Protein AF-A0A820IM67-F1 (afdb_monomer_lite)

Foldseek 3Di:
DDPDLCVDPVSVVVLLVCLLCVNPLVVVLVVQVVVDPNVVSVVVSCCSNPVSVVVVVVVVVVVVVVVVVVVVVVVVVVVVVVVVVVVVVVVVVD

InterPro domains:
  IPR005821 Ion transport domain [PF00520] (6-73)

Radius of gyration: 25.77 Å; chains: 1; bounding box: 53×21×79 Å

Sequence (94 aa):
MCENPWHHFPTSLIIAMRLTLVDNWNLIGPELEEKGSPSISRWFLTIIVFVGNRIVTNVLVGLMIESVSSVNDDYIKEKRQKKNLRNQKKREEL

Structure (mmCIF, N/CA/C/O backbone):
data_AF-A0A820IM67-F1
#
_entry.id   AF-A0A820IM67-F1
#
loop_
_atom_site.group_PDB
_atom_site.id
_atom_site.type_symbol
_atom_site.label_atom_id
_atom_site.label_alt_id
_atom_site.label_comp_id
_atom_site.label_asym_id
_atom_site.label_entity_id
_atom_site.label_seq_id
_atom_site.pdbx_PDB_ins_code
_atom_site.Cartn_x
_atom_site.Cartn_y
_atom_site.Cartn_z
_atom_site.occupancy
_atom_site.B_iso_or_equiv
_atom_site.auth_seq_id
_atom_site.auth_comp_id
_atom_site.auth_asym_id
_atom_site.auth_atom_id
_atom_site.pdbx_PDB_model_num
ATOM 1 N N . MET A 1 1 ? 3.721 10.808 -32.153 1.00 40.06 1 MET A N 1
ATOM 2 C CA . MET A 1 1 ? 4.865 10.706 -31.227 1.00 40.06 1 MET A CA 1
ATOM 3 C C . MET A 1 1 ? 4.279 10.671 -29.829 1.00 40.06 1 MET A C 1
ATOM 5 O O . MET A 1 1 ? 3.786 11.694 -29.383 1.00 40.06 1 MET A O 1
ATOM 9 N N . CYS A 1 2 ? 4.185 9.498 -29.205 1.00 53.97 2 CYS A N 1
ATOM 10 C CA . CYS A 1 2 ? 3.700 9.407 -27.828 1.00 53.97 2 CYS A CA 1
ATOM 11 C C . CYS A 1 2 ? 4.873 9.740 -26.906 1.00 53.97 2 CYS A C 1
ATOM 13 O O . CYS A 1 2 ? 5.902 9.068 -26.961 1.00 53.97 2 CYS A O 1
ATOM 15 N N . GLU A 1 3 ? 4.750 10.814 -26.131 1.00 62.47 3 GLU A N 1
ATOM 16 C CA . GLU A 1 3 ? 5.758 11.216 -25.152 1.00 62.47 3 GLU A CA 1
ATOM 17 C C . GLU A 1 3 ? 5.971 10.097 -24.126 1.00 62.47 3 GLU A C 1
ATOM 19 O O . GLU A 1 3 ? 5.023 9.427 -23.714 1.00 62.47 3 GLU A O 1
ATOM 24 N N . ASN A 1 4 ? 7.225 9.861 -23.731 1.00 67.31 4 ASN A N 1
ATOM 25 C CA . ASN A 1 4 ? 7.545 8.804 -22.776 1.00 67.31 4 ASN A CA 1
ATOM 26 C C . ASN A 1 4 ? 6.906 9.170 -21.419 1.00 67.31 4 ASN A C 1
ATOM 28 O O . ASN A 1 4 ? 7.277 10.203 -20.850 1.00 67.31 4 ASN A O 1
ATOM 32 N N . PRO A 1 5 ? 5.988 8.354 -20.870 1.00 70.06 5 PRO A N 1
ATOM 33 C CA . PRO A 1 5 ? 5.241 8.695 -19.655 1.00 70.06 5 PRO A CA 1
ATOM 34 C C . PRO A 1 5 ? 6.146 8.918 -18.433 1.00 70.06 5 PRO A C 1
ATOM 36 O O . PRO A 1 5 ? 5.758 9.600 -17.493 1.00 70.06 5 PRO A O 1
ATOM 39 N N . TRP A 1 6 ? 7.377 8.411 -18.484 1.00 74.94 6 TRP A N 1
ATOM 40 C CA . TRP A 1 6 ? 8.415 8.555 -17.465 1.00 74.94 6 TRP A CA 1
ATOM 41 C C . TRP A 1 6 ? 9.042 9.956 -17.367 1.00 74.94 6 TRP A C 1
ATOM 43 O O . TRP A 1 6 ? 9.669 10.269 -16.355 1.00 74.94 6 TRP A O 1
ATOM 53 N N . HIS A 1 7 ? 8.897 10.804 -18.392 1.00 80.00 7 HIS A N 1
ATOM 54 C CA . HIS A 1 7 ? 9.457 12.164 -18.385 1.00 80.00 7 HIS A CA 1
ATOM 55 C C . HIS A 1 7 ? 8.539 13.193 -17.718 1.00 80.00 7 HIS A C 1
ATOM 57 O O . HIS A 1 7 ? 8.992 14.282 -17.368 1.00 80.00 7 HIS A O 1
ATOM 63 N N . HIS A 1 8 ? 7.272 12.844 -17.493 1.00 87.12 8 HIS A N 1
ATOM 64 C CA . HIS A 1 8 ? 6.298 13.717 -16.851 1.00 87.12 8 HIS A CA 1
ATOM 65 C C . HIS A 1 8 ? 6.159 13.349 -15.382 1.00 87.12 8 HIS A C 1
ATOM 67 O O . HIS A 1 8 ? 5.652 12.279 -15.055 1.00 87.12 8 HIS A O 1
ATOM 73 N N . PHE A 1 9 ? 6.570 14.253 -14.488 1.00 87.25 9 PHE A N 1
ATOM 74 C CA . PHE A 1 9 ? 6.537 14.016 -13.040 1.00 87.25 9 PHE A CA 1
ATOM 75 C C . PHE A 1 9 ? 5.184 13.481 -12.523 1.00 87.25 9 PHE A C 1
ATOM 77 O O . PHE A 1 9 ? 5.204 12.480 -11.803 1.00 87.25 9 PHE A O 1
ATOM 84 N N . PRO A 1 10 ? 4.015 14.047 -12.897 1.00 89.88 10 PRO A N 1
ATOM 85 C CA . PRO A 1 10 ? 2.729 13.534 -12.421 1.00 89.88 10 PRO A CA 1
ATOM 86 C C . PRO A 1 10 ? 2.473 12.088 -12.858 1.00 89.88 10 PRO A C 1
ATOM 88 O O . PRO A 1 10 ? 2.031 11.262 -12.064 1.00 89.88 10 PRO A O 1
ATOM 91 N N . THR A 1 11 ? 2.799 11.761 -14.106 1.00 88.44 11 THR A N 1
ATOM 92 C CA . THR A 1 11 ? 2.623 10.417 -14.660 1.00 88.44 11 THR A CA 1
ATOM 93 C C . THR A 1 11 ? 3.568 9.421 -13.992 1.00 88.44 11 THR A C 1
ATOM 95 O O . THR A 1 11 ? 3.134 8.345 -13.584 1.00 88.44 11 THR A O 1
ATOM 98 N N . SER A 1 12 ? 4.830 9.801 -13.782 1.00 88.06 12 SER A N 1
ATOM 99 C CA . SER A 1 12 ? 5.813 8.996 -13.052 1.00 88.06 12 SER A CA 1
ATOM 100 C C . SER A 1 12 ? 5.399 8.749 -11.601 1.00 88.06 12 SER A C 1
ATOM 102 O O . SER A 1 12 ? 5.589 7.646 -11.093 1.00 88.06 12 SER A O 1
ATOM 104 N N . LEU A 1 13 ? 4.782 9.735 -10.942 1.00 90.12 13 LEU A N 1
ATOM 105 C CA . LEU A 1 13 ? 4.244 9.577 -9.592 1.00 90.12 13 LEU A CA 1
ATOM 106 C C . LEU A 1 13 ? 3.085 8.572 -9.559 1.00 90.12 13 LEU A C 1
ATOM 108 O O . LEU A 1 13 ? 3.054 7.705 -8.687 1.00 90.12 13 LEU A O 1
ATOM 112 N N . ILE A 1 14 ? 2.162 8.647 -10.523 1.00 90.25 14 ILE A N 1
ATOM 113 C CA . ILE A 1 14 ? 1.056 7.686 -10.646 1.00 90.25 14 ILE A CA 1
ATOM 114 C C . ILE A 1 14 ? 1.605 6.280 -10.891 1.00 90.25 14 ILE A C 1
ATOM 116 O O . ILE A 1 14 ? 1.178 5.334 -10.236 1.00 90.25 14 ILE A O 1
ATOM 120 N N . ILE A 1 15 ? 2.576 6.129 -11.793 1.00 88.88 15 ILE A N 1
ATOM 121 C CA . ILE A 1 15 ? 3.211 4.835 -12.066 1.00 88.88 15 ILE A CA 1
ATOM 122 C C . ILE A 1 15 ? 3.898 4.295 -10.805 1.00 88.88 15 ILE A C 1
ATOM 124 O O . ILE A 1 15 ? 3.707 3.129 -10.465 1.00 88.88 15 ILE A O 1
ATOM 128 N N . ALA A 1 16 ? 4.626 5.135 -10.066 1.00 87.81 16 ALA A N 1
ATOM 129 C CA . ALA A 1 16 ? 5.247 4.744 -8.804 1.00 87.81 16 ALA A CA 1
ATOM 130 C C . ALA A 1 16 ? 4.206 4.285 -7.770 1.00 87.81 16 ALA A C 1
ATOM 132 O O . ALA A 1 16 ? 4.404 3.252 -7.137 1.00 87.81 16 ALA A O 1
ATOM 133 N N . MET A 1 17 ? 3.076 4.990 -7.640 1.00 88.50 17 MET A N 1
ATOM 134 C CA . MET A 1 17 ? 1.973 4.568 -6.767 1.00 88.50 17 MET A CA 1
ATOM 135 C C . MET A 1 17 ? 1.358 3.236 -7.202 1.00 88.50 17 MET A C 1
ATOM 137 O O . MET A 1 17 ? 1.095 2.378 -6.366 1.00 88.50 17 MET A O 1
ATOM 141 N N . ARG A 1 18 ? 1.148 3.023 -8.504 1.00 90.06 18 ARG A N 1
ATOM 142 C CA . ARG A 1 18 ? 0.630 1.744 -9.011 1.00 90.06 18 ARG A CA 1
ATOM 143 C C . ARG A 1 18 ? 1.584 0.598 -8.691 1.00 90.06 18 ARG A C 1
ATOM 145 O O . ARG A 1 18 ? 1.146 -0.441 -8.211 1.00 90.06 18 ARG A O 1
ATOM 152 N N . LEU A 1 19 ? 2.889 0.810 -8.859 1.00 90.81 19 LEU A N 1
ATOM 153 C CA . LEU A 1 19 ? 3.907 -0.185 -8.525 1.00 90.81 19 LEU A CA 1
ATOM 154 C C . LEU A 1 19 ? 3.961 -0.499 -7.022 1.00 90.81 19 LEU A C 1
ATOM 156 O O . LEU A 1 19 ? 4.045 -1.671 -6.659 1.00 90.81 19 LEU A O 1
ATOM 160 N N . THR A 1 20 ? 3.868 0.503 -6.141 1.00 90.56 20 THR A N 1
ATOM 161 C CA . THR A 1 20 ? 3.867 0.268 -4.683 1.00 90.56 20 THR A CA 1
ATOM 162 C C . THR A 1 20 ? 2.585 -0.407 -4.199 1.00 90.56 20 THR A C 1
ATOM 164 O O . THR A 1 20 ? 2.627 -1.228 -3.283 1.00 90.56 20 THR A O 1
ATOM 167 N N . LEU A 1 21 ? 1.451 -0.127 -4.839 1.00 90.44 21 LEU A N 1
ATOM 168 C CA . LEU A 1 21 ? 0.178 -0.801 -4.575 1.00 90.44 21 LEU A CA 1
ATOM 169 C C . LEU A 1 21 ? 0.051 -2.156 -5.285 1.00 90.44 21 LEU A C 1
ATOM 171 O O . LEU A 1 21 ? -0.940 -2.850 -5.081 1.00 90.44 21 LEU A O 1
ATOM 175 N N . VAL A 1 22 ? 1.058 -2.562 -6.070 1.00 90.00 22 VAL A N 1
ATOM 176 C CA . VAL A 1 22 ? 1.064 -3.818 -6.846 1.00 90.00 22 VAL A CA 1
ATOM 177 C C . VAL A 1 22 ? -0.106 -3.861 -7.845 1.00 90.00 22 VAL A C 1
ATOM 179 O O . VAL A 1 22 ? -0.584 -4.921 -8.241 1.00 90.00 22 VAL A O 1
ATOM 182 N N . ASP A 1 23 ? -0.556 -2.691 -8.298 1.00 89.75 23 ASP A N 1
ATOM 183 C CA . ASP A 1 23 ? -1.599 -2.539 -9.305 1.00 89.75 23 ASP A CA 1
ATOM 184 C C . ASP A 1 23 ? -0.998 -2.643 -10.710 1.00 89.75 23 ASP A C 1
ATOM 186 O O . ASP A 1 23 ? -0.205 -1.794 -11.121 1.00 89.75 23 ASP A O 1
ATOM 190 N N . ASN A 1 24 ? -1.395 -3.676 -11.462 1.00 87.00 24 ASN A N 1
ATOM 191 C CA . ASN A 1 24 ? -1.012 -3.873 -12.868 1.00 87.00 24 ASN A CA 1
ATOM 192 C C . ASN A 1 24 ? 0.510 -3.786 -13.135 1.00 87.00 24 ASN A C 1
ATOM 194 O O . ASN A 1 24 ? 0.952 -3.439 -14.233 1.00 87.00 24 ASN A O 1
ATOM 198 N N . TRP A 1 25 ? 1.331 -4.108 -12.133 1.00 85.31 25 TRP A N 1
ATOM 199 C CA . TRP A 1 25 ? 2.792 -3.987 -12.192 1.00 85.31 25 TRP A CA 1
ATOM 200 C C . TRP A 1 25 ? 3.422 -4.872 -13.281 1.00 85.31 25 TRP A C 1
ATOM 202 O O . TRP A 1 25 ? 4.444 -4.522 -13.870 1.00 85.31 25 TRP A O 1
ATOM 212 N N . ASN A 1 26 ? 2.782 -6.001 -13.586 1.00 84.00 26 ASN A N 1
ATOM 213 C CA . ASN A 1 26 ? 3.184 -6.954 -14.615 1.00 84.00 26 ASN A CA 1
ATOM 214 C C . ASN A 1 26 ? 3.075 -6.392 -16.040 1.00 84.00 26 ASN A C 1
ATOM 216 O O . ASN A 1 26 ? 3.738 -6.908 -16.932 1.00 84.00 26 ASN A O 1
ATOM 220 N N . LEU A 1 27 ? 2.263 -5.352 -16.261 1.00 86.12 27 LEU A N 1
ATOM 221 C CA . LEU A 1 27 ? 2.167 -4.669 -17.556 1.00 86.12 27 LEU A CA 1
ATOM 222 C C . LEU A 1 27 ? 3.305 -3.660 -17.753 1.00 86.12 27 LEU A C 1
ATOM 224 O O . LEU A 1 27 ? 3.740 -3.430 -18.875 1.00 86.12 27 LEU A O 1
ATOM 228 N N . ILE A 1 28 ? 3.807 -3.089 -16.656 1.00 84.38 28 ILE A N 1
ATOM 229 C CA . ILE A 1 28 ? 4.878 -2.084 -16.663 1.00 84.38 28 ILE A CA 1
ATOM 230 C C . ILE A 1 28 ? 6.247 -2.751 -16.855 1.00 84.38 28 ILE A C 1
ATOM 232 O O . ILE A 1 28 ? 7.147 -2.165 -17.452 1.00 84.38 28 ILE A O 1
ATOM 236 N N . GLY A 1 29 ? 6.406 -3.987 -16.374 1.00 80.38 29 GLY A N 1
ATOM 237 C CA . GLY A 1 29 ? 7.668 -4.723 -16.446 1.00 80.38 29 GLY A CA 1
ATOM 238 C C . GLY A 1 29 ? 8.233 -4.899 -17.856 1.00 80.38 29 GLY A C 1
ATOM 239 O O . GLY A 1 29 ? 9.349 -4.440 -18.102 1.00 80.38 29 GLY A O 1
ATOM 240 N N . PRO A 1 30 ? 7.471 -5.488 -18.793 1.00 82.69 30 PRO A N 1
ATOM 241 C CA . PRO A 1 30 ? 7.901 -5.649 -20.178 1.00 82.69 30 PRO A CA 1
ATOM 242 C C . PRO A 1 30 ? 8.241 -4.317 -20.863 1.00 82.69 30 PRO A C 1
ATOM 244 O O . PRO A 1 30 ? 9.242 -4.239 -21.568 1.00 82.69 30 PRO A O 1
ATOM 247 N N . GLU A 1 31 ? 7.478 -3.247 -20.597 1.00 81.44 31 GLU A N 1
ATOM 248 C CA . GLU A 1 31 ? 7.759 -1.909 -21.145 1.00 81.44 31 GLU A CA 1
ATOM 249 C C . GLU A 1 31 ? 9.103 -1.351 -20.638 1.00 81.44 31 GLU A C 1
ATOM 251 O O . GLU A 1 31 ? 9.861 -0.726 -21.385 1.00 81.44 31 GLU A O 1
ATOM 256 N N . LEU A 1 32 ? 9.418 -1.587 -19.361 1.00 79.12 32 LEU A N 1
ATOM 257 C CA . LEU A 1 32 ? 10.665 -1.143 -18.739 1.00 79.12 32 LEU A CA 1
ATOM 258 C C . LEU A 1 32 ? 11.881 -1.947 -19.223 1.00 79.12 32 LEU A C 1
ATOM 260 O O . LEU A 1 32 ? 13.000 -1.430 -19.250 1.00 79.12 32 LEU A O 1
ATOM 264 N N . GLU A 1 33 ? 11.684 -3.221 -19.558 1.00 83.44 33 GLU A N 1
ATOM 265 C CA . GLU A 1 33 ? 12.725 -4.086 -20.116 1.00 83.44 33 GLU A CA 1
ATOM 266 C C . GLU A 1 33 ? 13.014 -3.760 -21.585 1.00 83.44 33 GLU A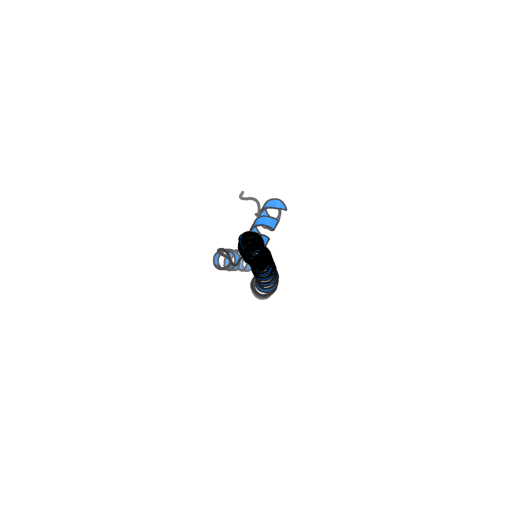 C 1
ATOM 268 O O . GLU A 1 33 ? 14.175 -3.786 -21.982 1.00 83.44 33 GLU A O 1
ATOM 273 N N . GLU A 1 34 ? 11.996 -3.392 -22.371 1.00 81.81 34 GLU A N 1
ATOM 274 C CA . GLU A 1 34 ? 12.147 -3.020 -23.785 1.00 81.81 34 GLU A CA 1
ATOM 275 C C . GLU A 1 34 ? 12.939 -1.714 -23.966 1.00 81.81 34 GLU A C 1
ATOM 277 O O . GLU A 1 34 ? 13.748 -1.586 -24.884 1.00 81.81 34 GLU A O 1
ATOM 282 N N . LYS A 1 35 ? 12.739 -0.740 -23.068 1.00 80.00 35 LYS A N 1
ATOM 283 C CA . LYS A 1 35 ? 13.377 0.588 -23.140 1.00 80.00 35 LYS A CA 1
ATOM 284 C C . LYS A 1 35 ? 14.725 0.683 -22.413 1.00 80.00 35 LYS A C 1
ATOM 286 O O . LYS A 1 35 ? 15.373 1.727 -22.485 1.00 80.00 35 LYS A O 1
ATOM 291 N N . GLY A 1 36 ? 15.138 -0.352 -21.679 1.00 77.56 36 GLY A N 1
ATOM 292 C CA . GLY A 1 36 ? 16.265 -0.294 -20.744 1.00 77.56 36 GLY A CA 1
ATOM 293 C C . GLY A 1 36 ? 17.112 -1.564 -20.698 1.00 77.56 36 GLY A C 1
ATOM 294 O O . GLY A 1 36 ? 17.050 -2.418 -21.573 1.00 77.56 36 GLY A O 1
ATOM 295 N N . SER A 1 37 ? 17.944 -1.690 -19.659 1.00 82.19 37 SER A N 1
ATOM 296 C CA . SER A 1 37 ? 18.675 -2.936 -19.397 1.00 82.19 37 SER A CA 1
ATOM 297 C C . SER A 1 37 ? 17.760 -3.923 -18.663 1.00 82.19 37 SER A C 1
ATOM 299 O O . SER A 1 37 ? 17.348 -3.617 -17.538 1.00 82.19 37 SER A O 1
ATOM 301 N N . PRO A 1 38 ? 17.496 -5.126 -19.213 1.00 81.88 38 PRO A N 1
ATOM 302 C CA . PRO A 1 38 ? 16.555 -6.078 -18.621 1.00 81.88 38 PRO A CA 1
ATOM 303 C C . PRO A 1 38 ? 16.892 -6.468 -17.179 1.00 81.88 38 PRO A C 1
ATOM 305 O O . PRO A 1 38 ? 16.003 -6.757 -16.383 1.00 81.88 38 PRO A O 1
ATOM 308 N N . SER A 1 39 ? 18.177 -6.496 -16.821 1.00 85.12 39 SER A N 1
ATOM 309 C CA . SER A 1 39 ? 18.612 -6.844 -15.465 1.00 85.12 39 SER A CA 1
ATOM 310 C C . SER A 1 39 ? 18.331 -5.719 -14.469 1.00 85.12 39 SER A C 1
ATOM 312 O O . SER A 1 39 ? 17.867 -5.978 -13.361 1.00 85.12 39 SER A O 1
ATOM 314 N N . ILE A 1 40 ? 18.583 -4.466 -14.858 1.00 83.75 40 ILE A N 1
ATOM 315 C CA . ILE A 1 40 ? 18.381 -3.299 -13.987 1.00 83.75 40 ILE A CA 1
ATOM 316 C C . ILE A 1 40 ? 16.883 -3.053 -13.784 1.00 83.75 40 ILE A C 1
ATOM 318 O O . ILE A 1 40 ? 16.447 -2.853 -12.650 1.00 83.75 40 ILE A O 1
ATOM 322 N N . SER A 1 41 ? 16.089 -3.150 -14.854 1.00 85.56 41 SER A N 1
ATOM 323 C CA . SER A 1 41 ? 14.632 -2.992 -14.811 1.00 85.56 41 SER A CA 1
ATOM 324 C C . SER A 1 41 ? 13.973 -4.005 -13.867 1.00 85.56 41 SER A C 1
ATOM 326 O O . SER A 1 41 ? 13.139 -3.628 -13.042 1.00 85.56 41 SER A O 1
ATOM 328 N N . ARG A 1 42 ? 14.410 -5.273 -13.893 1.00 85.56 42 ARG A N 1
ATOM 329 C CA . ARG A 1 42 ? 13.915 -6.319 -12.979 1.00 85.56 42 ARG A CA 1
ATOM 330 C C . ARG A 1 42 ? 14.262 -6.064 -11.519 1.00 85.56 42 ARG A C 1
ATOM 332 O O . ARG A 1 42 ? 13.400 -6.234 -10.656 1.00 85.56 42 ARG A O 1
ATOM 339 N N . TRP A 1 43 ? 15.492 -5.642 -11.229 1.00 87.62 43 TRP A N 1
ATOM 340 C CA . TRP A 1 43 ? 15.893 -5.296 -9.863 1.00 87.62 43 TRP A CA 1
ATOM 341 C C . TRP A 1 43 ? 15.113 -4.097 -9.331 1.00 87.62 43 TRP A C 1
ATOM 343 O O . TRP A 1 43 ? 14.611 -4.150 -8.209 1.00 87.62 43 TRP A O 1
ATOM 353 N N . PHE A 1 44 ? 14.948 -3.056 -10.148 1.00 86.88 44 PHE A N 1
ATOM 354 C CA . PHE A 1 44 ? 14.146 -1.889 -9.792 1.00 86.88 44 PHE A CA 1
ATOM 355 C C . PHE A 1 44 ? 12.700 -2.277 -9.464 1.00 86.88 44 PHE A C 1
ATOM 357 O O . PHE A 1 44 ? 12.214 -1.945 -8.382 1.00 86.88 44 PHE A O 1
ATOM 364 N N . LEU A 1 45 ? 12.043 -3.034 -10.351 1.00 88.81 45 LEU A N 1
ATOM 365 C CA . LEU A 1 45 ? 10.675 -3.515 -10.141 1.00 88.81 45 LEU A CA 1
ATOM 366 C C . LEU A 1 45 ? 10.561 -4.364 -8.880 1.00 88.81 45 LEU A C 1
ATOM 368 O O . LEU A 1 45 ? 9.650 -4.160 -8.088 1.00 88.81 45 LEU A O 1
ATOM 372 N N . THR A 1 46 ? 11.509 -5.268 -8.650 1.00 88.62 46 THR A N 1
ATOM 373 C CA . THR A 1 46 ? 11.513 -6.106 -7.448 1.00 88.62 46 THR A CA 1
ATOM 374 C C . THR A 1 46 ? 11.600 -5.247 -6.187 1.00 88.62 46 THR A C 1
ATOM 376 O O . THR A 1 46 ? 10.810 -5.423 -5.266 1.00 88.62 46 THR A O 1
ATOM 379 N N . ILE A 1 47 ? 12.510 -4.273 -6.140 1.00 89.88 47 ILE A N 1
ATOM 380 C CA . ILE A 1 47 ? 12.666 -3.413 -4.963 1.00 89.88 47 ILE A CA 1
ATOM 381 C C . ILE A 1 47 ? 11.408 -2.568 -4.742 1.00 89.88 47 ILE A C 1
ATOM 383 O O . ILE A 1 47 ? 10.865 -2.569 -3.640 1.00 89.88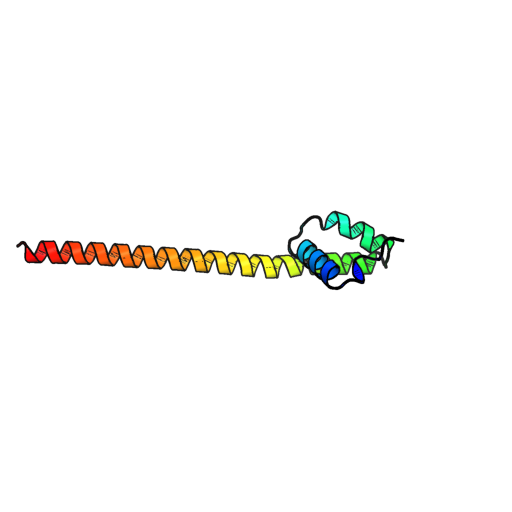 47 ILE A O 1
ATOM 387 N N . ILE A 1 48 ? 10.910 -1.876 -5.768 1.00 89.62 48 ILE A N 1
ATOM 388 C CA . ILE A 1 48 ? 9.778 -0.956 -5.6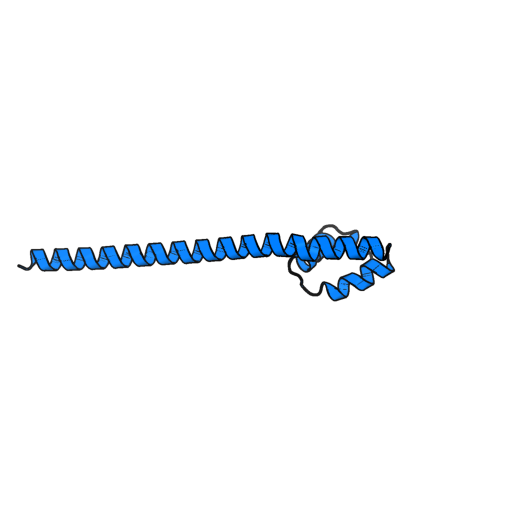03 1.00 89.62 48 ILE A CA 1
ATOM 389 C C . ILE A 1 48 ? 8.468 -1.693 -5.294 1.00 89.62 48 ILE A C 1
ATOM 391 O O . ILE A 1 48 ? 7.712 -1.246 -4.433 1.00 89.62 48 ILE A O 1
ATOM 395 N N . VAL A 1 49 ? 8.233 -2.849 -5.924 1.00 90.12 49 VAL A N 1
ATOM 396 C CA . VAL A 1 49 ? 7.038 -3.670 -5.697 1.00 90.12 49 VAL A CA 1
ATOM 397 C C . VAL A 1 49 ? 7.114 -4.334 -4.329 1.00 90.12 49 VAL A C 1
ATOM 399 O O . VAL A 1 49 ? 6.172 -4.219 -3.560 1.00 90.12 49 VAL A O 1
ATOM 402 N N . PHE A 1 50 ? 8.221 -4.990 -3.964 1.00 89.06 50 PHE A N 1
ATOM 403 C CA . PHE A 1 50 ? 8.278 -5.720 -2.692 1.00 89.06 50 PHE A CA 1
ATOM 404 C C . PHE A 1 50 ? 8.510 -4.805 -1.492 1.00 89.06 50 PHE A C 1
ATOM 406 O O . PHE A 1 50 ? 7.773 -4.886 -0.510 1.00 89.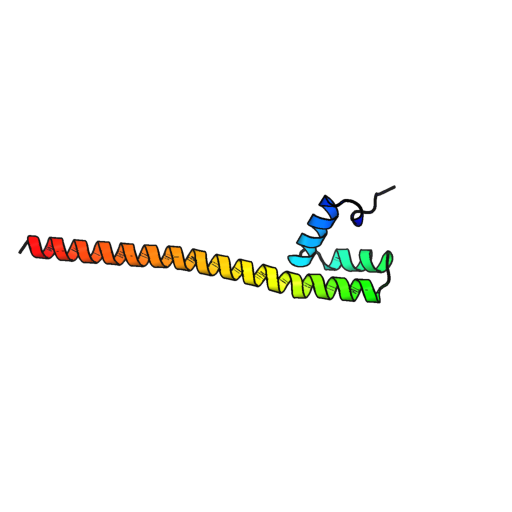06 50 PHE A O 1
ATOM 413 N N . VAL A 1 51 ? 9.521 -3.937 -1.537 1.00 91.12 51 VAL A N 1
ATOM 414 C CA . VAL A 1 51 ? 9.849 -3.063 -0.400 1.00 91.12 51 VAL A CA 1
ATOM 415 C C . VAL A 1 51 ? 8.791 -1.975 -0.259 1.00 91.12 51 VAL A C 1
ATOM 417 O O . VAL A 1 51 ? 8.276 -1.761 0.839 1.00 91.12 51 VAL A O 1
ATOM 420 N N . GLY A 1 52 ? 8.409 -1.342 -1.372 1.00 88.94 52 GLY A N 1
ATOM 421 C CA . GLY A 1 52 ? 7.387 -0.298 -1.379 1.00 88.94 52 GLY A CA 1
ATOM 422 C C . GLY A 1 52 ? 6.033 -0.808 -0.889 1.00 88.94 52 GLY A C 1
ATOM 423 O O . GLY A 1 52 ? 5.451 -0.200 0.010 1.00 88.94 52 GLY A O 1
ATOM 424 N N . ASN A 1 53 ? 5.570 -1.961 -1.387 1.00 92.00 53 ASN A N 1
ATOM 425 C CA . ASN A 1 53 ? 4.315 -2.550 -0.915 1.00 92.00 53 ASN A CA 1
ATOM 426 C C . ASN A 1 53 ? 4.357 -2.884 0.575 1.00 92.00 53 ASN A C 1
ATOM 428 O O . ASN A 1 53 ? 3.397 -2.590 1.284 1.00 92.00 53 ASN A O 1
ATOM 432 N N . ARG A 1 54 ? 5.449 -3.483 1.068 1.00 91.69 54 ARG A N 1
ATOM 433 C CA . ARG A 1 54 ? 5.551 -3.868 2.482 1.00 91.69 54 ARG A CA 1
ATOM 434 C C . ARG A 1 54 ? 5.483 -2.660 3.400 1.00 91.69 54 ARG A C 1
ATOM 436 O O . ARG A 1 54 ? 4.771 -2.713 4.397 1.00 91.69 54 ARG A O 1
ATOM 443 N N . ILE A 1 55 ? 6.177 -1.577 3.056 1.00 92.00 55 ILE A N 1
ATOM 444 C CA . ILE A 1 55 ? 6.130 -0.334 3.830 1.00 92.00 55 ILE A CA 1
ATOM 445 C C . ILE A 1 55 ? 4.710 0.239 3.813 1.00 92.00 55 ILE A C 1
ATOM 447 O O . ILE A 1 55 ? 4.123 0.435 4.875 1.00 92.00 55 ILE A O 1
ATOM 451 N N . VAL A 1 56 ? 4.137 0.456 2.624 1.00 91.62 56 VAL A N 1
ATOM 452 C CA . VAL A 1 56 ? 2.813 1.084 2.476 1.00 91.62 56 VAL A CA 1
ATOM 453 C C . VAL A 1 56 ? 1.726 0.250 3.149 1.00 91.62 56 VAL A C 1
ATOM 455 O O . VAL A 1 56 ? 0.951 0.777 3.942 1.00 91.62 56 VAL A O 1
ATOM 458 N N . THR A 1 57 ? 1.693 -1.058 2.898 1.00 91.38 57 THR A N 1
ATOM 459 C CA . THR A 1 57 ? 0.680 -1.959 3.462 1.00 91.38 57 THR A CA 1
ATOM 460 C C . THR A 1 57 ? 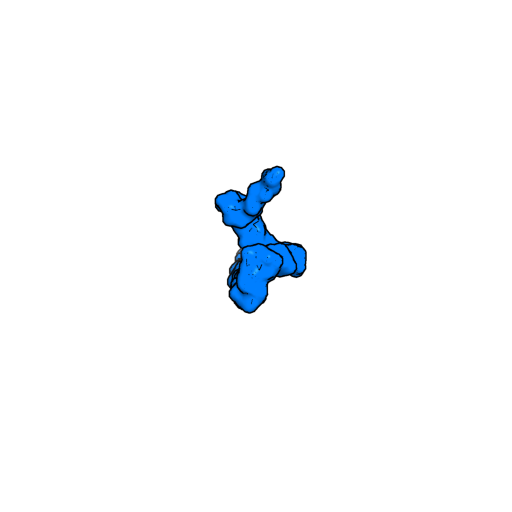0.782 -2.027 4.979 1.00 91.38 57 THR A C 1
ATOM 462 O O . THR A 1 57 ? -0.239 -1.933 5.652 1.00 91.38 57 THR A O 1
ATOM 465 N N . ASN A 1 58 ? 1.989 -2.136 5.544 1.00 93.88 58 ASN A N 1
ATOM 466 C CA . ASN A 1 58 ? 2.150 -2.188 6.998 1.00 93.88 58 ASN A CA 1
ATOM 467 C C . ASN A 1 58 ? 1.713 -0.882 7.669 1.00 93.88 58 ASN A C 1
ATOM 469 O O . ASN A 1 58 ? 1.064 -0.926 8.711 1.00 93.88 58 ASN A O 1
ATOM 473 N N . VAL A 1 59 ? 2.025 0.269 7.065 1.00 95.00 59 VAL A N 1
ATOM 474 C CA . VAL A 1 59 ? 1.565 1.569 7.570 1.00 95.00 59 VAL A CA 1
ATOM 475 C C . VAL A 1 59 ? 0.042 1.673 7.484 1.00 95.00 59 VAL A C 1
ATOM 477 O O . VAL A 1 59 ? -0.593 2.026 8.473 1.00 95.00 59 VAL A O 1
ATOM 480 N N . LEU A 1 60 ? -0.563 1.313 6.347 1.00 93.94 60 LEU A N 1
ATOM 481 C CA . LEU A 1 60 ? -2.019 1.347 6.175 1.00 93.94 60 LEU A CA 1
ATOM 482 C C . LEU A 1 60 ? -2.739 0.424 7.162 1.00 93.94 60 LEU A C 1
ATOM 484 O O . LEU A 1 60 ? -3.712 0.835 7.788 1.00 93.94 60 LEU A O 1
ATOM 488 N N . VAL A 1 61 ? -2.248 -0.803 7.337 1.00 95.56 61 VAL A N 1
ATOM 489 C CA . VAL A 1 61 ? -2.793 -1.752 8.315 1.00 95.56 61 VAL A CA 1
ATOM 490 C C . VAL A 1 61 ? -2.639 -1.211 9.735 1.00 95.56 61 VAL A C 1
ATOM 492 O O . VAL A 1 61 ? -3.588 -1.288 10.510 1.00 95.56 61 VAL A O 1
ATOM 495 N N . GLY A 1 62 ? -1.489 -0.619 10.070 1.00 96.88 62 GLY A N 1
ATOM 496 C CA . GLY A 1 62 ? -1.269 0.026 11.366 1.00 96.88 62 GLY A CA 1
ATOM 497 C C . GLY A 1 62 ? -2.297 1.122 11.650 1.00 96.88 62 GLY A C 1
ATOM 498 O O . GLY A 1 62 ? -2.943 1.096 12.695 1.00 96.88 62 GLY A O 1
ATOM 499 N N . LEU A 1 63 ? -2.525 2.013 10.682 1.00 96.12 63 LEU A N 1
ATOM 500 C CA . LEU A 1 63 ? -3.529 3.076 10.783 1.00 96.12 63 LEU A CA 1
ATOM 501 C C . LEU A 1 63 ? -4.955 2.527 10.931 1.00 96.12 63 LEU A C 1
ATOM 503 O O . LEU A 1 63 ? -5.731 3.045 11.731 1.00 96.12 63 LEU A O 1
ATOM 507 N N . MET A 1 64 ? -5.309 1.466 10.196 1.00 96.75 64 MET A N 1
ATOM 508 C CA . MET A 1 64 ? -6.623 0.824 10.329 1.00 96.75 64 MET A CA 1
ATOM 509 C C . MET A 1 64 ? -6.815 0.196 11.712 1.00 96.75 64 MET A C 1
ATOM 511 O O . MET A 1 64 ? -7.880 0.331 12.312 1.00 96.75 64 MET A O 1
ATOM 515 N N . ILE A 1 65 ? -5.792 -0.485 12.236 1.00 96.56 65 ILE A N 1
ATOM 516 C CA . ILE A 1 65 ? -5.844 -1.086 13.573 1.00 96.56 65 ILE A CA 1
ATOM 517 C C . ILE A 1 65 ? -5.997 0.004 14.632 1.00 96.56 65 ILE A C 1
ATOM 519 O O . ILE A 1 65 ? -6.828 -0.138 15.529 1.00 96.56 65 ILE A O 1
ATOM 523 N N . GLU A 1 66 ? -5.236 1.091 14.528 1.00 96.69 66 GLU A N 1
ATOM 524 C CA . GLU A 1 66 ? -5.329 2.222 15.449 1.00 96.69 66 GLU A CA 1
ATOM 525 C C . GLU A 1 66 ? -6.721 2.865 15.411 1.00 96.69 66 GLU A C 1
ATOM 527 O O . GLU A 1 66 ? -7.330 3.070 16.463 1.00 96.69 66 GLU A O 1
ATOM 532 N N . SER A 1 67 ? -7.283 3.092 14.218 1.00 96.00 67 SER A N 1
ATOM 533 C CA . SER A 1 67 ? -8.616 3.690 14.094 1.00 96.00 67 SER A CA 1
ATOM 534 C C . SER A 1 67 ? -9.699 2.796 14.702 1.00 96.00 67 SER A C 1
ATOM 536 O O . SER A 1 67 ? -10.568 3.278 15.427 1.00 96.00 67 SER A O 1
ATOM 538 N N . VAL A 1 68 ? -9.648 1.486 14.442 1.00 95.62 68 VAL A N 1
ATOM 539 C CA . VAL A 1 68 ? -10.603 0.520 15.004 1.00 95.62 68 VAL A CA 1
ATOM 540 C C . VAL A 1 68 ? -10.448 0.424 16.519 1.00 95.62 68 VAL A C 1
ATOM 542 O O . VAL A 1 68 ? -11.448 0.377 17.236 1.00 95.62 68 VAL A O 1
ATOM 545 N N . SER A 1 69 ? -9.212 0.432 17.016 1.00 95.56 69 SER A N 1
ATOM 546 C CA . SER A 1 69 ? -8.929 0.350 18.451 1.00 95.56 69 SER A CA 1
ATOM 547 C C . SER A 1 69 ? -9.450 1.583 19.184 1.00 95.56 69 SER A C 1
ATOM 549 O O . SER A 1 69 ? -10.139 1.436 20.190 1.00 95.56 69 SER A O 1
ATOM 551 N N . SER A 1 70 ? -9.229 2.782 18.634 1.00 95.56 70 SER A N 1
ATOM 552 C CA . SER A 1 70 ? -9.765 4.033 19.186 1.00 95.56 70 SER A CA 1
ATOM 553 C C . SER A 1 70 ? -11.292 4.003 19.285 1.00 95.56 70 SER A C 1
ATOM 555 O O . SER A 1 70 ? -11.851 4.304 20.338 1.00 95.56 70 SER A O 1
ATOM 557 N N . VAL A 1 71 ? -11.978 3.587 18.214 1.00 95.00 71 VAL A N 1
ATOM 558 C CA . VAL A 1 71 ? -13.449 3.495 18.197 1.00 95.00 71 VAL A CA 1
ATOM 559 C C . VAL A 1 71 ? -13.954 2.473 19.218 1.00 95.00 71 VAL A C 1
ATOM 561 O O . VAL A 1 71 ? -14.940 2.714 19.918 1.00 95.00 71 VAL A O 1
ATOM 564 N N . ASN A 1 72 ? -13.282 1.327 19.329 1.00 94.88 72 ASN A N 1
ATOM 565 C CA . ASN A 1 72 ? -13.657 0.289 20.280 1.00 94.88 72 ASN A CA 1
ATOM 566 C C . ASN A 1 72 ? -13.443 0.729 21.738 1.00 94.88 72 ASN A C 1
ATOM 568 O O . ASN A 1 72 ? -14.289 0.464 22.595 1.00 94.88 72 ASN A O 1
ATOM 572 N N . ASP A 1 73 ? -12.352 1.434 22.026 1.00 95.19 73 ASP A N 1
ATOM 573 C CA . ASP A 1 73 ? -12.068 1.955 23.362 1.00 95.19 73 ASP A CA 1
ATOM 574 C C . ASP A 1 73 ? -13.096 3.000 23.795 1.00 95.19 73 ASP A C 1
ATOM 576 O O . ASP A 1 73 ? -13.568 2.970 24.939 1.00 95.19 73 ASP A O 1
ATOM 580 N N . ASP A 1 74 ? -13.503 3.881 22.884 1.00 94.38 74 ASP A N 1
ATOM 581 C CA . ASP A 1 74 ? -14.552 4.864 23.148 1.00 94.38 74 ASP A CA 1
ATOM 582 C C . ASP A 1 74 ? -15.904 4.187 23.400 1.00 94.38 74 ASP A C 1
ATOM 584 O O . ASP A 1 74 ? -16.588 4.507 24.378 1.00 94.38 74 ASP A O 1
ATOM 588 N N . TYR A 1 75 ? -16.237 3.151 22.624 1.00 94.31 75 TYR A N 1
ATOM 589 C CA . TYR A 1 75 ? -17.426 2.334 22.864 1.00 94.31 75 TYR A CA 1
ATOM 590 C C . TYR A 1 75 ? -17.401 1.640 24.241 1.00 94.31 75 TYR A C 1
ATOM 592 O O . TYR A 1 75 ? -18.398 1.635 24.975 1.00 94.31 75 TYR A O 1
ATOM 600 N N . ILE A 1 76 ? -16.260 1.067 24.642 1.00 94.56 76 ILE A N 1
ATOM 601 C CA . ILE A 1 76 ? -16.104 0.419 25.953 1.00 94.56 76 ILE A CA 1
ATOM 602 C C . ILE A 1 76 ? -16.253 1.439 27.086 1.00 94.56 76 ILE A C 1
ATOM 604 O O . ILE A 1 76 ? -16.929 1.149 28.085 1.00 94.56 76 ILE A O 1
ATOM 608 N N . LYS A 1 77 ? -15.651 2.627 26.953 1.00 94.69 77 LYS A N 1
ATOM 609 C CA . LYS A 1 77 ? -15.787 3.719 27.929 1.00 94.69 77 LYS A CA 1
ATOM 610 C C . LYS A 1 77 ? -17.245 4.141 28.077 1.00 94.69 77 LYS A C 1
ATOM 612 O O . LYS A 1 77 ? -17.742 4.191 29.204 1.00 94.69 77 LYS A O 1
ATOM 617 N N . GLU A 1 78 ? -17.951 4.350 26.969 1.00 94.50 78 GLU A N 1
ATOM 618 C CA . GLU A 1 78 ? -19.362 4.739 26.975 1.00 94.50 78 GLU A CA 1
ATOM 619 C C . GLU A 1 78 ? -20.237 3.670 27.653 1.00 94.50 78 GLU A C 1
ATOM 621 O O . GLU A 1 78 ? -21.068 3.966 28.519 1.00 94.50 78 GLU A O 1
ATOM 626 N N . LYS A 1 79 ? -20.002 2.388 27.343 1.00 94.25 79 LYS A N 1
ATOM 627 C CA . LYS A 1 79 ? -20.717 1.266 27.969 1.00 94.25 79 LYS A CA 1
ATOM 628 C C . LYS A 1 79 ? -20.480 1.201 29.481 1.00 94.25 79 LYS A C 1
ATOM 630 O O . LYS A 1 79 ? -21.418 0.933 30.239 1.00 94.25 79 LYS A O 1
ATOM 635 N N . ARG A 1 80 ? -19.248 1.458 29.942 1.00 93.69 80 ARG A N 1
ATOM 636 C CA . ARG A 1 80 ? -18.912 1.524 31.378 1.00 93.69 80 ARG A CA 1
ATOM 637 C C . ARG A 1 80 ? -19.600 2.703 32.063 1.00 93.69 80 ARG A C 1
ATOM 639 O O . ARG A 1 80 ? -20.190 2.506 33.123 1.00 93.69 80 ARG A O 1
ATOM 646 N N . GLN A 1 81 ? -19.593 3.886 31.449 1.00 94.00 81 GLN A N 1
ATOM 647 C CA . GLN A 1 81 ? -20.280 5.068 31.979 1.00 94.00 81 GLN A CA 1
ATOM 648 C C . GLN A 1 81 ? -21.786 4.823 32.126 1.00 94.00 81 GLN A C 1
ATOM 650 O O . GLN A 1 81 ? -22.333 5.022 33.209 1.00 94.00 81 GLN A O 1
ATOM 655 N N . LYS A 1 82 ? -22.443 4.281 31.091 1.00 93.38 82 LYS A N 1
ATOM 656 C CA . LYS A 1 82 ? -23.871 3.920 31.138 1.00 93.38 82 LYS A CA 1
ATOM 657 C C . LYS A 1 82 ? -24.183 2.914 32.250 1.00 93.38 82 LYS A C 1
ATOM 659 O O . LYS A 1 82 ? -25.186 3.059 32.951 1.00 93.38 82 LYS A O 1
ATOM 664 N N . LYS A 1 83 ? -23.324 1.906 32.449 1.00 93.31 83 LYS A N 1
ATOM 665 C CA . LYS A 1 83 ? -23.477 0.923 33.536 1.00 93.31 83 LYS A CA 1
ATOM 666 C C . LYS A 1 83 ? -23.342 1.573 34.917 1.00 93.31 83 LYS A C 1
ATOM 668 O O . LYS A 1 83 ? -24.158 1.291 35.791 1.00 93.31 83 LYS A O 1
ATOM 673 N N . ASN A 1 84 ? -22.353 2.445 35.107 1.00 92.69 84 ASN A N 1
ATOM 674 C CA . ASN A 1 84 ? -22.131 3.138 36.378 1.00 92.69 84 ASN A CA 1
ATOM 675 C C . ASN A 1 84 ? -23.290 4.084 36.715 1.00 92.69 84 ASN A C 1
ATOM 677 O O . ASN A 1 84 ? -23.787 4.048 37.837 1.00 92.69 84 ASN A O 1
ATOM 681 N N . LEU A 1 85 ? -23.785 4.836 35.729 1.00 93.19 85 LEU A N 1
ATOM 682 C CA . LEU A 1 85 ? -24.930 5.732 35.893 1.00 93.19 85 LEU A CA 1
ATOM 683 C C . LEU A 1 85 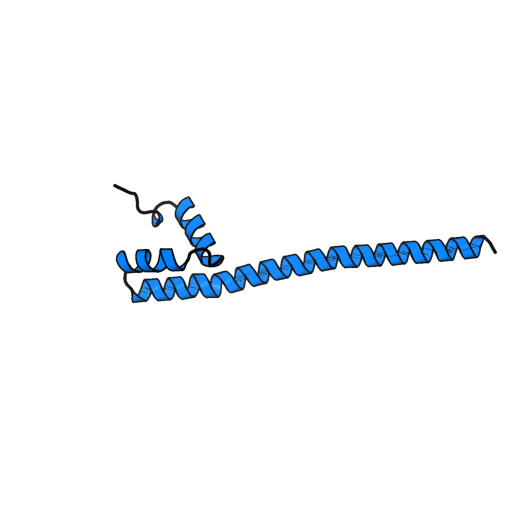? -26.205 4.960 36.266 1.00 93.19 85 LEU A C 1
ATOM 685 O O . LEU A 1 85 ? -26.944 5.353 37.164 1.00 93.19 85 LEU A O 1
ATOM 689 N N . ARG A 1 86 ? -26.442 3.808 35.621 1.00 91.50 86 ARG A N 1
ATOM 690 C CA . ARG A 1 86 ? -27.568 2.922 35.959 1.00 91.50 86 ARG A CA 1
ATOM 691 C C . ARG A 1 86 ? -27.467 2.388 37.389 1.00 91.50 86 ARG A C 1
ATOM 693 O O . ARG A 1 86 ? -28.485 2.257 38.059 1.00 91.50 86 ARG A O 1
ATOM 700 N N . ASN A 1 87 ? -26.261 2.066 37.849 1.00 91.19 87 ASN A N 1
ATOM 701 C CA . ASN A 1 87 ? -26.042 1.593 39.213 1.00 91.19 87 ASN A CA 1
ATOM 702 C C . ASN A 1 87 ? -26.206 2.708 40.256 1.00 91.19 87 ASN A C 1
ATOM 704 O O . ASN A 1 87 ? -26.665 2.410 41.352 1.00 91.19 87 ASN A O 1
ATOM 708 N N . GLN A 1 88 ? -25.851 3.956 39.932 1.00 90.25 88 GLN A N 1
ATOM 709 C CA . GLN A 1 88 ? -26.087 5.114 40.803 1.00 90.25 88 GLN A CA 1
ATOM 710 C C . GLN A 1 88 ? -27.581 5.389 40.971 1.00 90.25 88 GLN A C 1
ATOM 712 O O . GLN A 1 88 ? -28.056 5.386 42.099 1.00 90.25 88 GLN A O 1
ATOM 717 N N . LYS A 1 89 ? -28.340 5.476 39.870 1.00 89.94 89 LYS A N 1
ATOM 718 C CA . LYS A 1 89 ? -29.800 5.677 39.935 1.00 89.94 89 LYS A CA 1
ATOM 719 C C . LYS A 1 89 ? -30.503 4.617 40.783 1.00 89.94 89 LYS A C 1
ATOM 721 O O . LYS A 1 89 ? -31.296 4.942 41.651 1.00 89.94 89 LYS A O 1
ATOM 726 N N . LYS A 1 90 ? -30.128 3.343 40.614 1.00 89.19 90 LYS A N 1
ATOM 727 C CA . LYS A 1 90 ? -30.656 2.247 41.443 1.00 89.19 90 LYS A CA 1
ATOM 728 C C . LYS A 1 90 ? -30.344 2.378 42.938 1.00 89.19 90 LYS A C 1
ATOM 730 O O . LYS A 1 90 ? -31.050 1.779 43.735 1.00 89.19 90 LYS A O 1
ATOM 735 N N . ARG A 1 91 ? -29.255 3.056 43.314 1.00 86.75 91 ARG A N 1
ATOM 736 C CA . ARG A 1 91 ? -28.894 3.297 44.720 1.00 86.75 91 ARG A CA 1
ATOM 737 C C . ARG A 1 91 ? -29.625 4.498 45.313 1.00 86.75 91 ARG A C 1
ATOM 739 O O . ARG A 1 91 ? -29.760 4.536 46.521 1.00 86.75 91 ARG A O 1
ATOM 746 N N . GLU A 1 92 ? -30.042 5.454 44.489 1.00 85.00 92 GLU A N 1
ATOM 747 C CA . GLU A 1 92 ? -30.807 6.638 44.910 1.00 85.00 92 GLU A CA 1
ATOM 748 C C . GLU A 1 92 ? -32.312 6.346 45.057 1.00 85.00 92 GLU A C 1
ATOM 750 O O . GLU A 1 92 ? -33.015 7.078 45.742 1.00 85.00 92 GLU A O 1
ATOM 755 N N . GLU A 1 93 ? -32.809 5.281 44.421 1.00 74.75 93 GLU A N 1
ATOM 756 C CA . GLU A 1 93 ? -34.204 4.813 44.510 1.00 74.75 93 GLU A CA 1
ATOM 757 C C . GLU A 1 93 ? -34.483 3.887 45.720 1.00 74.75 93 GLU A C 1
ATOM 759 O O . GLU A 1 93 ? -35.632 3.492 45.924 1.00 74.75 93 GLU A O 1
ATOM 764 N N . LEU A 1 94 ? -33.452 3.521 46.493 1.00 60.19 94 LEU A N 1
ATOM 765 C CA . LEU A 1 94 ? -33.513 2.674 47.699 1.00 60.19 94 LEU A CA 1
ATOM 766 C C . LEU A 1 94 ? -33.314 3.515 48.962 1.00 60.19 94 LEU A C 1
ATOM 768 O O . LEU A 1 94 ? -34.008 3.216 49.959 1.00 60.19 94 LEU A O 1
#

pLDDT: mean 87.43, std 9.31, range [40.06, 96.88]

Secondary structure (DSSP, 8-state):
-PPPGGGSHHHHHHHHHHHHTTSSHHHHHHHHHHSS-HHHHHHHHHIIIIIIHHHHHHHHHHHHHHHHHHHHHHHHHHHHHHHHHHHHHHHH--

Organism: NCBI:txid392033